Protein AF-A0A496Y3T3-F1 (afdb_monomer)

Structure (mmCIF, N/CA/C/O backbone):
data_AF-A0A496Y3T3-F1
#
_entry.id   AF-A0A496Y3T3-F1
#
loop_
_atom_site.group_PDB
_atom_site.id
_atom_site.type_symbol
_atom_site.label_atom_id
_atom_site.label_alt_id
_atom_site.label_comp_id
_atom_site.label_asym_id
_atom_site.label_entity_id
_atom_site.label_seq_id
_atom_site.pdbx_PDB_ins_code
_atom_site.Cartn_x
_atom_site.Cartn_y
_atom_site.Cartn_z
_atom_site.occupancy
_atom_site.B_iso_or_equiv
_atom_site.auth_seq_id
_atom_site.auth_comp_id
_atom_site.auth_asym_id
_atom_site.auth_atom_id
_atom_site.pdbx_PDB_model_num
ATOM 1 N N . MET A 1 1 ? 0.803 9.992 4.008 1.00 60.47 1 MET A N 1
ATOM 2 C CA . MET A 1 1 ? 1.360 11.033 3.113 1.00 60.47 1 MET A CA 1
ATOM 3 C C . MET A 1 1 ? 2.663 10.485 2.570 1.00 60.47 1 MET A C 1
ATOM 5 O O . MET A 1 1 ? 3.355 9.828 3.342 1.00 60.47 1 MET A O 1
ATOM 9 N N . ASN A 1 2 ? 2.956 10.681 1.286 1.00 79.62 2 ASN A N 1
ATOM 10 C CA . ASN A 1 2 ? 4.190 10.160 0.698 1.00 79.62 2 ASN A CA 1
ATOM 11 C C . ASN A 1 2 ? 5.400 10.912 1.253 1.00 79.62 2 ASN A C 1
ATOM 13 O O . ASN A 1 2 ? 5.321 12.099 1.582 1.00 79.62 2 ASN A O 1
ATOM 17 N N . ARG A 1 3 ? 6.517 10.202 1.393 1.00 81.75 3 ARG A N 1
ATOM 18 C CA . ARG A 1 3 ? 7.746 10.740 1.964 1.00 81.75 3 ARG A CA 1
ATOM 19 C C . ARG A 1 3 ? 8.204 11.961 1.174 1.00 81.75 3 ARG A C 1
ATOM 21 O O . ARG A 1 3 ? 8.304 11.926 -0.051 1.00 81.75 3 ARG A O 1
ATOM 28 N N . ASP A 1 4 ? 8.469 13.044 1.901 1.00 83.88 4 ASP A N 1
ATOM 29 C CA . ASP A 1 4 ? 8.984 14.322 1.396 1.00 83.88 4 ASP A CA 1
ATOM 30 C C . ASP A 1 4 ? 8.125 15.025 0.318 1.00 83.88 4 ASP A C 1
ATOM 32 O O . ASP A 1 4 ? 8.522 16.093 -0.150 1.00 83.88 4 ASP A O 1
ATOM 36 N N . ASN A 1 5 ? 6.974 14.454 -0.075 1.00 83.88 5 ASN A N 1
ATOM 37 C CA . ASN A 1 5 ? 6.099 14.918 -1.161 1.00 83.88 5 ASN A CA 1
ATOM 38 C C . ASN A 1 5 ? 6.863 15.315 -2.445 1.00 83.88 5 ASN A C 1
ATOM 40 O O . ASN A 1 5 ? 6.557 16.326 -3.073 1.00 83.88 5 ASN A O 1
ATOM 44 N N . ILE A 1 6 ? 7.897 14.546 -2.804 1.00 87.06 6 ILE A N 1
ATOM 45 C CA . ILE A 1 6 ? 8.760 14.832 -3.966 1.00 87.06 6 ILE A CA 1
ATOM 46 C C . ILE A 1 6 ? 8.085 14.417 -5.270 1.00 87.06 6 ILE A C 1
ATOM 48 O O . ILE A 1 6 ? 8.218 15.108 -6.278 1.00 87.06 6 ILE A O 1
ATOM 52 N N . LEU A 1 7 ? 7.421 13.261 -5.248 1.00 90.00 7 LEU A N 1
ATOM 53 C CA . LEU A 1 7 ? 6.847 12.647 -6.433 1.00 90.00 7 LEU A CA 1
ATOM 54 C C . LEU A 1 7 ? 5.376 13.024 -6.575 1.00 90.00 7 LEU A C 1
ATOM 56 O O . LEU A 1 7 ? 4.626 12.913 -5.597 1.00 90.00 7 LEU A O 1
ATOM 60 N N . PRO A 1 8 ? 4.954 13.433 -7.777 1.00 91.38 8 PRO A N 1
ATOM 61 C CA . PRO A 1 8 ? 3.548 13.628 -8.071 1.00 91.38 8 PRO A CA 1
ATOM 62 C C . PRO A 1 8 ? 2.847 12.261 -8.230 1.00 91.38 8 PRO A C 1
ATOM 64 O O . PRO A 1 8 ? 3.500 11.217 -8.320 1.00 91.38 8 PRO A O 1
ATOM 67 N N . ALA A 1 9 ? 1.514 12.248 -8.210 1.00 88.56 9 ALA A N 1
ATOM 68 C CA . ALA A 1 9 ? 0.739 11.002 -8.232 1.00 88.56 9 ALA A CA 1
ATOM 69 C C . ALA A 1 9 ? 0.882 10.247 -9.565 1.00 88.56 9 ALA A C 1
ATOM 71 O O . ALA A 1 9 ? 0.824 9.024 -9.590 1.00 88.56 9 ALA A O 1
ATOM 72 N N . GLU A 1 10 ? 1.139 10.984 -10.643 1.00 93.31 10 GLU A N 1
ATOM 73 C CA . GLU A 1 10 ? 1.305 10.529 -12.022 1.00 93.31 10 GLU A CA 1
ATOM 74 C C . GLU A 1 10 ? 2.512 9.600 -12.215 1.00 93.31 10 GLU A C 1
ATOM 76 O O . GLU A 1 10 ? 2.603 8.929 -13.237 1.00 93.31 10 GLU A O 1
ATOM 81 N N . ILE A 1 11 ? 3.424 9.523 -11.236 1.00 96.00 11 ILE A N 1
ATOM 82 C CA . ILE A 1 11 ? 4.498 8.521 -11.243 1.00 96.00 11 ILE A CA 1
ATOM 83 C C . ILE A 1 11 ? 3.934 7.101 -11.164 1.00 96.00 11 ILE A C 1
ATOM 85 O O . ILE A 1 11 ? 4.547 6.186 -11.703 1.00 96.00 11 ILE A O 1
ATOM 89 N N . LEU A 1 12 ? 2.783 6.905 -10.514 1.00 96.50 12 LEU A N 1
ATOM 90 C CA . LEU A 1 12 ? 2.050 5.645 -10.561 1.00 96.50 12 LEU A CA 1
ATOM 91 C C . LEU A 1 12 ? 1.203 5.621 -11.839 1.00 96.50 12 LEU A C 1
ATOM 93 O O . LEU A 1 12 ? 0.156 6.262 -11.910 1.00 96.50 12 LEU A O 1
ATOM 97 N N . VAL A 1 13 ? 1.669 4.879 -12.840 1.00 97.12 13 VAL A N 1
ATOM 98 C CA . VAL A 1 13 ? 1.053 4.812 -14.173 1.00 97.12 13 VAL A CA 1
ATOM 99 C C . VAL A 1 13 ? -0.190 3.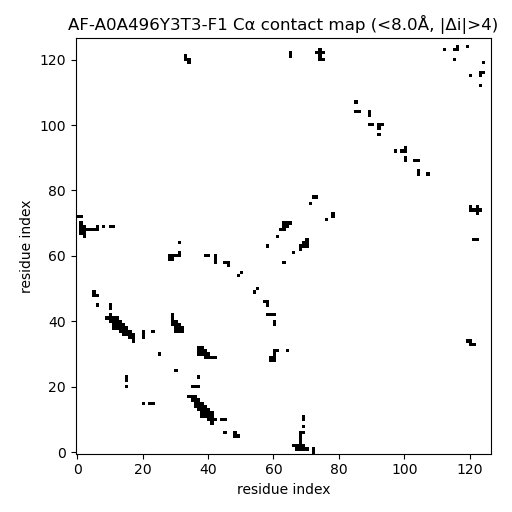939 -14.140 1.00 97.12 13 VAL A C 1
ATOM 101 O O . VAL A 1 13 ? -1.253 4.345 -14.602 1.00 97.12 13 VAL A O 1
ATOM 104 N N . ASN A 1 14 ? -0.060 2.742 -13.568 1.00 97.44 14 ASN A N 1
ATOM 105 C CA . ASN A 1 14 ? -1.153 1.792 -13.449 1.00 97.44 14 ASN A CA 1
ATOM 106 C C . ASN A 1 14 ? -1.202 1.196 -12.048 1.00 97.44 14 ASN A C 1
ATOM 108 O O . ASN A 1 14 ? -0.180 0.971 -11.394 1.00 97.44 14 ASN A O 1
ATOM 112 N N . LEU A 1 15 ? -2.428 0.906 -11.622 1.00 96.88 15 LEU A N 1
ATOM 113 C CA . LEU A 1 15 ? -2.709 0.200 -10.391 1.00 96.88 15 LEU A CA 1
ATOM 114 C C . LEU A 1 15 ? -3.681 -0.938 -10.656 1.00 96.88 15 LEU A C 1
ATOM 116 O O . LEU A 1 15 ? -4.816 -0.705 -11.075 1.00 96.88 15 LEU A O 1
ATOM 120 N N . TYR A 1 16 ? -3.248 -2.157 -10.356 1.00 97.69 16 TYR A N 1
ATOM 121 C CA . TYR A 1 16 ? -4.073 -3.344 -10.505 1.00 97.69 16 TYR A CA 1
ATOM 122 C C . TYR A 1 16 ? -4.389 -3.943 -9.142 1.00 97.69 16 TYR A C 1
ATOM 124 O O . TYR A 1 16 ? -3.492 -4.208 -8.344 1.00 97.69 16 TYR A O 1
ATOM 132 N N . CYS A 1 17 ? -5.673 -4.174 -8.889 1.00 96.50 17 CYS A N 1
ATOM 133 C CA . CYS A 1 17 ? -6.144 -4.900 -7.720 1.00 96.50 17 CYS A CA 1
ATOM 134 C C . CYS A 1 17 ? -6.101 -6.421 -7.954 1.00 96.50 17 CYS A C 1
ATOM 136 O O . CYS A 1 17 ? -6.027 -6.862 -9.106 1.00 96.50 17 CYS A O 1
ATOM 138 N N . PRO A 1 18 ? -6.247 -7.248 -6.903 1.00 96.31 18 PRO A N 1
ATOM 139 C CA . PRO A 1 18 ? -6.237 -8.706 -7.028 1.00 96.31 18 PRO A CA 1
ATOM 140 C C . PRO A 1 18 ? -7.232 -9.266 -8.050 1.00 96.31 18 PRO A C 1
ATOM 142 O O . PRO A 1 18 ? -7.001 -10.334 -8.617 1.00 96.31 18 PRO A O 1
ATOM 145 N N . GLN A 1 19 ? -8.332 -8.551 -8.304 1.00 97.12 19 GLN A N 1
ATOM 146 C CA . GLN A 1 19 ? -9.349 -8.933 -9.278 1.00 97.12 19 GLN A CA 1
ATOM 147 C C . GLN A 1 19 ? -8.944 -8.599 -10.720 1.00 97.12 19 GLN A C 1
ATOM 149 O O . GLN A 1 19 ? -9.316 -9.336 -11.631 1.00 97.12 19 GLN A O 1
ATOM 154 N N . CYS A 1 20 ? -8.186 -7.521 -10.950 1.00 96.44 20 CYS A N 1
ATOM 155 C CA . CYS A 1 20 ? -7.797 -7.068 -12.290 1.00 96.44 20 CYS A CA 1
ATOM 156 C C . CYS A 1 20 ? -6.305 -7.242 -12.611 1.00 96.44 20 CYS A C 1
ATOM 158 O O . CYS A 1 20 ? -5.899 -6.935 -13.726 1.00 96.44 20 CYS A O 1
ATOM 160 N N . GLN A 1 21 ? -5.499 -7.801 -11.701 1.00 96.00 21 GLN A N 1
ATOM 161 C CA . GLN A 1 21 ? -4.064 -8.063 -11.910 1.00 96.00 21 GLN A CA 1
ATOM 162 C C . GLN A 1 21 ? -3.758 -8.896 -13.163 1.00 96.00 21 GLN A C 1
ATOM 164 O O . GLN A 1 21 ? -2.702 -8.747 -13.762 1.00 96.00 21 GLN A O 1
ATOM 169 N N . HIS A 1 22 ? -4.703 -9.727 -13.611 1.00 95.31 22 HIS A N 1
ATOM 170 C CA . HIS A 1 22 ? -4.585 -10.510 -14.843 1.00 95.31 22 HIS A CA 1
ATOM 171 C C . HIS A 1 22 ? -4.538 -9.649 -16.120 1.00 95.31 22 HIS A C 1
ATOM 173 O O . HIS A 1 22 ? -4.190 -10.157 -17.182 1.00 95.31 22 HIS A O 1
ATOM 179 N N . LEU A 1 23 ? -4.907 -8.367 -16.031 1.00 96.88 23 LEU A N 1
ATOM 180 C CA . LEU A 1 23 ? -4.797 -7.397 -17.121 1.00 96.88 23 LEU A CA 1
ATOM 181 C C . LEU A 1 23 ? -3.388 -6.792 -17.224 1.00 96.88 23 LEU A C 1
ATOM 183 O O . LEU A 1 23 ? -3.084 -6.148 -18.227 1.00 96.88 23 LEU A O 1
ATOM 187 N N . ALA A 1 24 ? -2.540 -6.966 -16.206 1.00 96.38 24 ALA A N 1
ATOM 188 C CA . ALA A 1 24 ? -1.178 -6.454 -16.213 1.00 96.38 24 ALA A CA 1
ATOM 189 C C . ALA A 1 24 ? -0.271 -7.337 -17.081 1.00 96.38 24 ALA A C 1
ATOM 191 O O . ALA A 1 24 ? -0.195 -8.555 -16.905 1.00 96.38 24 ALA A O 1
ATOM 192 N N . VAL A 1 25 ? 0.480 -6.713 -17.988 1.00 96.88 25 VAL A N 1
ATOM 193 C CA . VAL A 1 25 ? 1.608 -7.366 -18.660 1.00 96.88 25 VAL A CA 1
ATOM 194 C C . VAL A 1 25 ? 2.832 -7.168 -17.774 1.00 96.88 25 VAL A C 1
ATOM 196 O O . VAL A 1 25 ? 3.457 -6.112 -17.807 1.00 96.88 25 VAL A O 1
ATOM 199 N N . TRP A 1 26 ? 3.132 -8.166 -16.939 1.00 97.31 26 TRP A N 1
ATOM 200 C CA . TRP A 1 26 ? 4.160 -8.047 -15.905 1.00 97.31 26 TRP A CA 1
ATOM 201 C C . TRP A 1 26 ? 5.529 -7.638 -16.466 1.00 97.31 26 TRP A C 1
ATOM 203 O O . TRP A 1 26 ? 6.108 -8.337 -17.302 1.00 97.31 26 TRP A O 1
ATOM 213 N N . ASN A 1 27 ? 6.067 -6.536 -15.939 1.00 97.75 27 ASN A N 1
ATOM 214 C CA . ASN A 1 27 ? 7.414 -6.058 -16.214 1.00 97.75 27 ASN A CA 1
ATOM 215 C C . ASN A 1 27 ? 8.137 -5.715 -14.898 1.00 97.75 27 ASN A C 1
ATOM 217 O O . ASN A 1 27 ? 7.913 -4.637 -14.349 1.00 97.75 27 ASN A O 1
ATOM 221 N N . PRO A 1 28 ? 9.057 -6.564 -14.404 1.00 96.38 28 PRO A N 1
ATOM 222 C CA . PRO A 1 28 ? 9.737 -6.324 -13.129 1.00 96.38 28 PRO A CA 1
ATOM 223 C C . PRO A 1 28 ? 10.670 -5.103 -13.159 1.00 96.38 28 PRO A C 1
ATOM 225 O O . PRO A 1 28 ? 11.139 -4.667 -12.116 1.00 96.38 28 PRO A O 1
ATOM 228 N N . ALA A 1 29 ? 10.966 -4.545 -14.340 1.00 97.00 29 ALA A N 1
ATOM 229 C CA . ALA A 1 29 ? 11.772 -3.335 -14.442 1.00 97.00 29 ALA A CA 1
ATOM 230 C C . ALA A 1 29 ? 11.004 -2.074 -14.024 1.00 97.00 29 ALA A C 1
ATOM 232 O O . ALA A 1 29 ? 11.640 -1.103 -13.639 1.00 97.00 29 ALA A O 1
ATOM 233 N N . THR A 1 30 ? 9.670 -2.070 -14.116 1.00 97.62 30 THR A N 1
ATOM 234 C CA . THR A 1 30 ? 8.818 -0.903 -13.816 1.00 97.62 30 THR A CA 1
ATOM 235 C C . THR A 1 30 ? 7.716 -1.209 -12.809 1.00 97.62 30 THR A C 1
ATOM 237 O O . THR A 1 30 ? 7.099 -0.280 -12.289 1.00 97.62 30 THR A O 1
ATOM 240 N N . MET A 1 31 ? 7.469 -2.487 -12.518 1.00 98.31 31 MET A N 1
ATOM 241 C CA . MET A 1 31 ? 6.372 -2.935 -11.670 1.00 98.31 31 MET A CA 1
ATOM 242 C C . MET A 1 31 ? 6.848 -3.572 -10.371 1.00 98.31 31 MET A C 1
ATOM 244 O O . MET A 1 31 ? 7.903 -4.200 -10.311 1.00 98.31 31 MET A O 1
ATOM 248 N N . ILE A 1 32 ? 6.004 -3.461 -9.351 1.00 97.94 32 ILE A N 1
ATOM 249 C CA . ILE A 1 32 ? 6.136 -4.171 -8.082 1.00 97.94 32 ILE A CA 1
ATOM 250 C C . ILE A 1 32 ? 4.800 -4.791 -7.682 1.00 97.94 32 ILE A C 1
ATOM 252 O O . ILE A 1 32 ? 3.740 -4.262 -8.016 1.00 97.94 32 ILE A O 1
ATOM 256 N N . GLU A 1 33 ? 4.862 -5.912 -6.966 1.00 96.94 33 GLU A N 1
ATOM 257 C CA . GLU A 1 33 ? 3.698 -6.609 -6.428 1.00 96.94 33 GLU A CA 1
ATOM 258 C C . GLU A 1 33 ? 3.739 -6.627 -4.894 1.00 96.94 33 GLU A C 1
ATOM 260 O O . GLU A 1 33 ? 4.797 -6.817 -4.286 1.00 96.94 33 GLU A O 1
ATOM 265 N N . ASP A 1 34 ? 2.581 -6.393 -4.279 1.00 96.88 34 ASP A N 1
ATOM 266 C CA . ASP A 1 34 ? 2.367 -6.495 -2.836 1.00 96.88 34 ASP A CA 1
ATOM 267 C C . ASP A 1 34 ? 0.963 -7.058 -2.569 1.00 96.88 34 ASP A C 1
ATOM 269 O O . ASP A 1 34 ? -0.051 -6.369 -2.706 1.00 96.88 34 ASP A O 1
ATOM 273 N N . LYS A 1 35 ? 0.894 -8.341 -2.204 1.00 95.31 35 LYS A N 1
ATOM 274 C CA . LYS A 1 35 ? -0.333 -9.043 -1.783 1.00 95.31 35 LYS A CA 1
ATOM 275 C C . LYS A 1 35 ? -1.469 -9.028 -2.820 1.00 95.31 35 LYS A C 1
ATOM 277 O O . LYS A 1 35 ? -2.637 -8.819 -2.493 1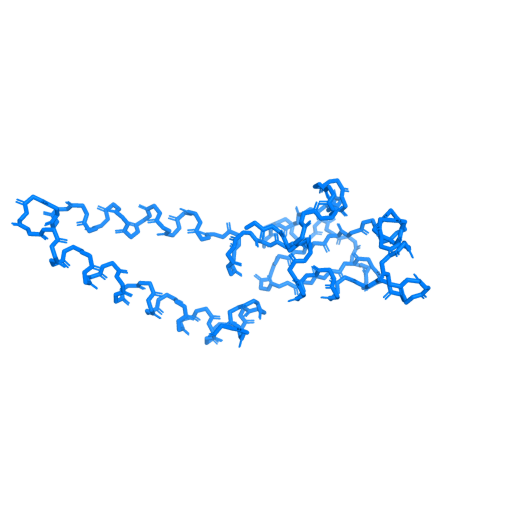.00 95.31 35 LYS A O 1
ATOM 282 N N . GLY A 1 36 ? -1.135 -9.322 -4.070 1.00 95.50 36 GLY A N 1
ATOM 283 C CA . GLY A 1 36 ? -2.029 -9.376 -5.224 1.00 95.50 36 GLY A CA 1
ATOM 284 C C . GLY A 1 36 ? -2.297 -8.013 -5.859 1.00 95.50 36 GLY A C 1
ATOM 285 O O . GLY A 1 36 ? -3.073 -7.936 -6.811 1.00 95.50 36 GLY A O 1
ATOM 286 N N . TRP A 1 37 ? -1.683 -6.947 -5.344 1.00 97.44 37 TRP A N 1
ATOM 287 C CA . TRP A 1 37 ? -1.724 -5.625 -5.954 1.00 97.44 37 TRP A CA 1
ATOM 288 C C . TRP A 1 37 ? -0.469 -5.383 -6.768 1.00 97.44 37 TRP A C 1
ATOM 290 O O . TRP A 1 37 ? 0.628 -5.618 -6.273 1.00 97.44 37 TRP A O 1
ATOM 300 N N . ILE A 1 38 ? -0.628 -4.866 -7.983 1.00 98.12 38 ILE A N 1
ATOM 301 C CA . ILE A 1 38 ? 0.490 -4.503 -8.856 1.00 98.12 38 ILE A CA 1
ATOM 302 C C . ILE A 1 38 ? 0.496 -2.990 -9.043 1.00 98.12 38 ILE A C 1
ATOM 304 O O . ILE A 1 38 ? -0.524 -2.402 -9.410 1.00 98.12 38 ILE A O 1
ATOM 308 N N . LEU A 1 39 ? 1.653 -2.377 -8.808 1.00 98.00 39 LEU A N 1
ATOM 309 C CA . LEU A 1 39 ? 1.915 -0.965 -9.061 1.00 98.00 39 LEU A CA 1
ATOM 310 C C . LEU A 1 39 ? 2.919 -0.863 -10.205 1.00 98.00 39 LEU A C 1
ATOM 312 O O . LEU A 1 39 ? 3.968 -1.499 -10.147 1.00 98.00 39 LEU A O 1
ATOM 316 N N . GLU A 1 40 ? 2.606 -0.068 -11.223 1.00 98.19 40 GLU A N 1
ATOM 317 C CA . GLU A 1 40 ? 3.515 0.246 -12.326 1.00 98.19 40 GLU A CA 1
ATOM 318 C C . GLU A 1 40 ? 3.962 1.701 -12.248 1.00 98.19 40 GLU A C 1
ATOM 320 O O . GLU A 1 40 ? 3.127 2.599 -12.124 1.00 98.19 40 GLU A O 1
ATOM 325 N N . TYR A 1 41 ? 5.266 1.937 -12.369 1.00 98.25 41 TYR A N 1
ATOM 326 C CA . TYR A 1 41 ? 5.849 3.263 -12.233 1.00 98.25 41 TYR A CA 1
ATOM 327 C C . TYR A 1 41 ? 6.480 3.795 -13.517 1.00 98.25 41 TYR A C 1
ATOM 329 O O . TYR A 1 41 ? 7.155 3.069 -14.250 1.00 98.25 41 TYR A O 1
ATOM 337 N N . ASP A 1 42 ? 6.375 5.110 -13.703 1.00 97.06 42 ASP A N 1
ATOM 338 C CA . ASP A 1 42 ? 7.227 5.869 -14.615 1.00 97.06 42 ASP A CA 1
ATOM 339 C C . ASP A 1 42 ? 8.558 6.186 -13.912 1.00 97.06 42 ASP A C 1
ATOM 341 O O . ASP A 1 42 ? 8.721 7.200 -13.222 1.00 97.06 42 ASP A O 1
ATOM 345 N N . LEU A 1 43 ? 9.518 5.267 -14.044 1.00 95.31 43 LEU A N 1
ATOM 346 C CA . LEU A 1 43 ? 10.829 5.405 -13.408 1.00 95.31 43 LEU A CA 1
ATOM 347 C C . LEU A 1 43 ? 11.698 6.487 -14.053 1.00 95.31 43 LEU A C 1
ATOM 349 O O . LEU A 1 43 ? 12.563 7.043 -13.375 1.00 95.31 43 LEU A O 1
ATOM 353 N N . GLU A 1 44 ? 11.472 6.816 -15.326 1.00 93.75 44 GLU A N 1
ATOM 354 C CA . GLU A 1 44 ? 12.200 7.888 -16.007 1.00 93.75 44 GLU A CA 1
ATOM 355 C C . GLU A 1 44 ? 11.795 9.248 -15.428 1.00 93.75 44 GLU A C 1
ATOM 357 O O . GLU A 1 44 ? 12.652 10.027 -14.989 1.00 93.75 44 GLU A O 1
ATOM 362 N N . ALA A 1 45 ? 10.488 9.501 -15.321 1.00 93.94 45 ALA A N 1
ATOM 363 C CA . ALA A 1 45 ? 9.974 10.693 -14.661 1.00 93.94 45 ALA A CA 1
ATOM 364 C C . ALA A 1 45 ? 10.400 10.734 -13.186 1.00 93.94 45 ALA A C 1
ATOM 366 O O . ALA A 1 45 ? 10.880 11.767 -12.709 1.00 93.94 45 ALA A O 1
ATOM 367 N N . ALA A 1 46 ? 10.309 9.612 -12.462 1.00 93.75 46 ALA A N 1
ATOM 368 C CA . ALA A 1 46 ? 10.738 9.547 -11.066 1.00 93.75 46 ALA A CA 1
ATOM 369 C C . ALA A 1 46 ? 12.230 9.899 -10.906 1.00 93.75 46 ALA A C 1
ATOM 371 O O . ALA A 1 46 ? 12.591 10.684 -10.022 1.00 93.75 46 ALA A O 1
ATOM 372 N N . GLN A 1 47 ? 13.097 9.387 -11.787 1.00 92.50 47 GLN A N 1
ATOM 373 C CA . GLN A 1 47 ? 14.526 9.711 -11.806 1.00 92.50 47 GLN A CA 1
ATOM 374 C C . GLN A 1 47 ? 14.762 11.217 -11.971 1.00 92.50 47 GLN A C 1
ATOM 376 O O . GLN A 1 47 ? 15.614 11.786 -11.280 1.00 92.50 47 GLN A O 1
ATOM 381 N N . PHE A 1 48 ? 13.988 11.882 -12.833 1.00 90.62 48 PHE A N 1
ATOM 382 C CA . PHE A 1 48 ? 14.082 13.326 -13.037 1.00 90.62 48 PHE A CA 1
ATOM 383 C C . PHE A 1 48 ? 13.788 14.116 -11.750 1.00 90.62 48 PHE A C 1
ATOM 385 O O . PHE A 1 48 ? 14.545 15.027 -11.397 1.00 90.62 48 PHE A O 1
ATOM 392 N N . PHE A 1 49 ? 12.757 13.732 -10.988 1.00 89.81 49 PHE A N 1
ATOM 393 C CA . PHE A 1 49 ? 12.431 14.375 -9.706 1.00 89.81 49 PHE A CA 1
ATOM 394 C C . PHE A 1 49 ? 13.524 14.182 -8.641 1.00 89.81 49 PHE A C 1
ATOM 396 O O . PHE A 1 49 ? 13.772 15.084 -7.832 1.00 89.81 49 PHE A O 1
ATOM 403 N N . PHE A 1 50 ? 14.224 13.044 -8.649 1.00 88.00 50 PHE A N 1
ATOM 404 C CA . PHE A 1 50 ? 15.303 12.762 -7.695 1.00 88.00 50 PHE A CA 1
ATOM 405 C C . PHE A 1 50 ? 16.678 13.291 -8.097 1.00 88.00 50 PHE A C 1
ATOM 407 O O . PHE A 1 50 ? 17.553 13.365 -7.229 1.00 88.00 50 PHE A O 1
ATOM 414 N N . TRP A 1 51 ? 16.879 13.701 -9.352 1.00 81.56 51 TRP A N 1
ATOM 415 C CA . TRP A 1 51 ? 18.193 14.070 -9.890 1.00 81.56 51 TRP A CA 1
ATOM 416 C C . TRP A 1 51 ? 18.974 15.036 -8.987 1.00 81.56 51 TRP A C 1
ATOM 418 O O . TRP A 1 51 ? 20.141 14.807 -8.668 1.00 81.56 51 TRP A O 1
ATOM 428 N N . LYS A 1 52 ? 18.317 16.093 -8.491 1.00 73.25 52 LYS A N 1
ATOM 429 C CA . LYS A 1 52 ? 18.958 17.103 -7.628 1.00 73.25 52 LYS A CA 1
ATOM 430 C C . LYS A 1 52 ? 19.249 16.622 -6.200 1.00 73.25 52 LYS A C 1
ATOM 432 O O . LYS A 1 52 ? 20.044 17.258 -5.517 1.00 73.25 52 LYS A O 1
ATOM 437 N N . ARG A 1 53 ? 18.598 15.551 -5.728 1.00 75.44 53 ARG A N 1
ATOM 438 C CA . ARG A 1 53 ? 18.697 15.061 -4.338 1.00 75.44 53 ARG A CA 1
ATOM 439 C C . ARG A 1 53 ? 19.548 13.801 -4.189 1.00 75.44 53 ARG A C 1
ATOM 441 O O . ARG A 1 53 ? 20.186 13.646 -3.154 1.00 75.44 53 ARG A O 1
ATOM 448 N N . ARG A 1 54 ? 19.551 12.904 -5.180 1.00 73.69 54 ARG A N 1
ATOM 449 C CA . ARG A 1 54 ? 20.268 11.612 -5.114 1.00 73.69 54 ARG A CA 1
ATOM 450 C C . ARG A 1 54 ? 21.302 11.409 -6.224 1.00 73.69 54 ARG A C 1
ATOM 452 O O . ARG A 1 54 ? 21.962 10.374 -6.256 1.00 73.69 54 ARG A O 1
ATOM 459 N N . GLY A 1 55 ? 21.476 12.385 -7.116 1.00 71.56 55 GLY A N 1
ATOM 460 C CA . GLY A 1 55 ? 22.377 12.251 -8.257 1.00 71.56 55 GLY A CA 1
ATOM 461 C C . GLY A 1 55 ? 21.916 11.140 -9.206 1.00 71.56 55 GLY A C 1
ATOM 462 O O . GLY A 1 55 ? 20.727 11.015 -9.484 1.00 71.56 55 GLY A O 1
ATOM 463 N N . GLN A 1 56 ? 22.859 10.331 -9.694 1.00 70.50 56 GLN A N 1
ATOM 464 C CA . GLN A 1 56 ? 22.625 9.286 -10.703 1.00 70.50 56 GLN A CA 1
ATOM 465 C C . GLN A 1 56 ? 22.308 7.900 -10.116 1.00 70.50 56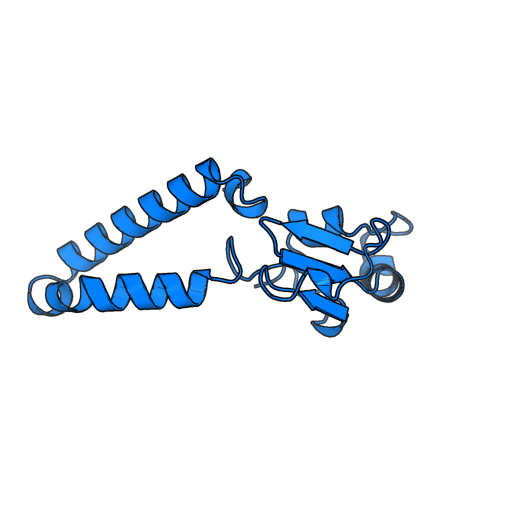 GLN A C 1
ATOM 467 O O . GLN A 1 56 ? 22.460 6.894 -10.805 1.00 70.50 56 GLN A O 1
ATOM 472 N N . GLN A 1 57 ? 21.911 7.808 -8.842 1.00 82.25 57 GLN A N 1
ATOM 473 C CA . GLN A 1 57 ? 21.483 6.516 -8.303 1.00 82.25 57 GLN A CA 1
ATOM 474 C C . GLN A 1 57 ? 20.210 6.047 -9.024 1.00 82.25 57 GLN A C 1
ATOM 476 O O . GLN A 1 57 ? 19.288 6.859 -9.164 1.00 82.25 57 GLN A O 1
ATOM 481 N N . PRO A 1 58 ? 20.153 4.777 -9.466 1.00 85.94 58 PRO A N 1
ATOM 482 C CA . PRO A 1 58 ? 18.995 4.252 -10.168 1.00 85.94 58 PRO A CA 1
ATOM 483 C C . PRO A 1 58 ? 17.787 4.205 -9.233 1.00 85.94 58 PRO A C 1
ATOM 485 O O . PRO A 1 58 ? 17.871 3.714 -8.105 1.00 85.94 58 PRO A O 1
ATOM 488 N N . ILE A 1 59 ? 16.664 4.726 -9.715 1.00 9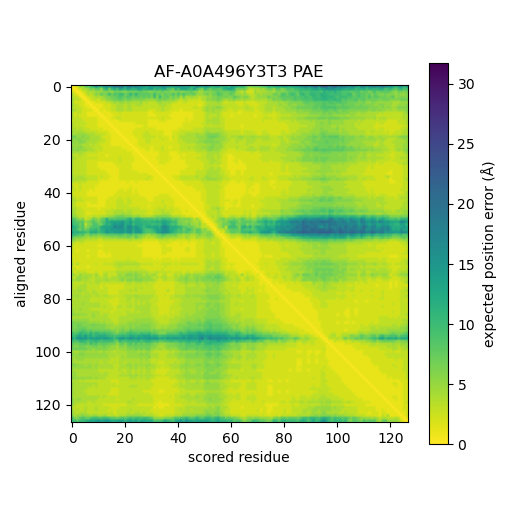3.06 59 ILE A N 1
ATOM 489 C CA . ILE A 1 59 ? 15.361 4.602 -9.067 1.00 93.06 59 ILE A CA 1
ATOM 490 C C . ILE A 1 59 ? 14.720 3.288 -9.522 1.00 93.06 59 ILE A C 1
ATOM 492 O O . ILE A 1 59 ? 14.592 3.049 -10.719 1.00 93.06 59 ILE A O 1
ATOM 496 N N . THR A 1 60 ? 14.326 2.440 -8.570 1.00 95.94 60 THR A N 1
ATOM 497 C CA . THR A 1 60 ? 13.644 1.161 -8.833 1.00 95.94 60 THR A CA 1
ATOM 498 C C . THR A 1 60 ? 12.232 1.162 -8.240 1.00 95.94 60 THR A C 1
ATOM 500 O O . THR A 1 60 ? 11.953 1.978 -7.350 1.00 95.94 60 THR A O 1
ATOM 503 N N . PRO A 1 61 ? 11.340 0.253 -8.677 1.00 97.50 61 PRO A N 1
ATOM 504 C CA . PRO A 1 61 ? 10.009 0.103 -8.090 1.00 97.50 61 PRO A CA 1
ATOM 505 C C . PRO A 1 61 ? 10.054 -0.158 -6.577 1.00 97.50 61 PRO A C 1
ATOM 507 O O . PRO A 1 61 ? 9.313 0.468 -5.822 1.00 97.50 61 PRO A O 1
ATOM 510 N N . GLU A 1 62 ? 10.972 -1.014 -6.115 1.00 96.44 62 GLU A N 1
ATOM 511 C CA . GLU A 1 62 ? 11.174 -1.321 -4.691 1.00 96.44 62 GLU A CA 1
ATOM 512 C C . GLU A 1 62 ? 11.570 -0.074 -3.916 1.00 96.44 62 GLU A C 1
ATOM 514 O O . GLU A 1 62 ? 10.994 0.212 -2.871 1.00 96.44 62 GLU A O 1
ATOM 519 N N . PHE A 1 63 ? 12.505 0.714 -4.452 1.00 94.19 63 PHE A N 1
ATOM 520 C CA . PHE A 1 63 ? 12.907 1.957 -3.810 1.00 94.19 63 PHE A CA 1
ATOM 521 C C . PHE A 1 63 ? 11.726 2.926 -3.667 1.00 94.19 63 PHE A C 1
ATOM 523 O O . PHE A 1 63 ? 11.541 3.509 -2.601 1.00 94.19 63 PHE A O 1
ATOM 530 N N . LEU A 1 64 ? 10.915 3.104 -4.714 1.00 95.00 64 LEU A N 1
ATOM 531 C CA . LEU A 1 64 ? 9.752 3.992 -4.645 1.00 95.00 64 LEU A CA 1
ATOM 532 C C . LEU A 1 64 ? 8.720 3.516 -3.620 1.00 95.00 64 LEU A C 1
ATOM 534 O O . LEU A 1 64 ? 8.172 4.335 -2.872 1.00 95.00 64 LEU A O 1
ATOM 538 N N . PHE A 1 65 ? 8.475 2.208 -3.583 1.00 95.69 65 PHE A N 1
ATOM 539 C CA . PHE A 1 65 ? 7.456 1.611 -2.739 1.00 95.69 65 PHE A CA 1
ATOM 540 C C . PHE A 1 65 ? 7.882 1.538 -1.265 1.00 95.69 65 PHE A C 1
ATOM 542 O O . PHE A 1 65 ? 7.198 2.094 -0.395 1.00 95.69 65 PHE A O 1
ATOM 549 N N . ASP A 1 66 ? 9.015 0.882 -0.992 1.00 93.62 66 ASP A N 1
ATOM 550 C CA . ASP A 1 66 ? 9.467 0.499 0.352 1.00 93.62 66 ASP A CA 1
ATOM 551 C C . ASP A 1 66 ? 9.951 1.703 1.167 1.00 93.62 66 ASP A C 1
ATOM 553 O O . ASP A 1 66 ? 9.702 1.779 2.370 1.00 93.62 66 ASP A O 1
ATOM 557 N N . GLU A 1 67 ? 10.554 2.701 0.514 1.00 91.44 67 GLU A N 1
ATOM 558 C CA . GLU A 1 67 ? 10.965 3.954 1.166 1.00 91.44 67 GLU A CA 1
ATOM 559 C C . GLU A 1 67 ? 9.818 4.972 1.282 1.00 91.44 67 GLU A C 1
ATOM 561 O O . GLU A 1 67 ? 10.007 6.074 1.810 1.00 91.44 67 GLU A O 1
ATOM 566 N N . GLY A 1 68 ? 8.621 4.618 0.798 1.00 91.25 68 GLY A N 1
ATOM 567 C CA . GLY A 1 68 ? 7.399 5.403 0.956 1.00 91.25 68 GLY A CA 1
ATOM 568 C C . GLY A 1 68 ? 7.305 6.643 0.066 1.00 91.25 68 GLY A C 1
ATOM 569 O O . GLY A 1 68 ? 6.564 7.567 0.404 1.00 91.25 68 GLY A O 1
ATOM 570 N N . TYR A 1 69 ? 8.040 6.697 -1.047 1.00 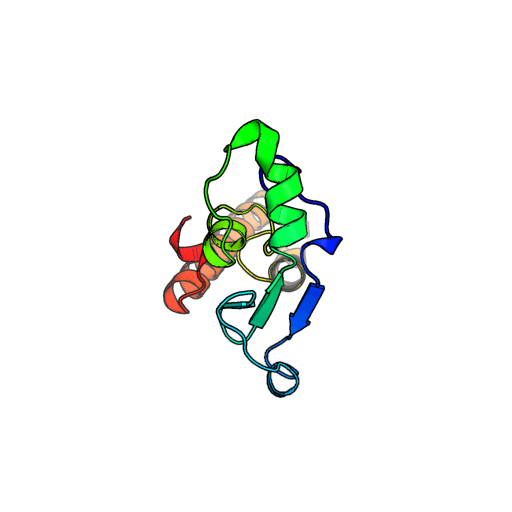92.31 69 TYR A N 1
ATOM 571 C CA . TYR A 1 69 ? 7.994 7.826 -1.981 1.00 92.31 69 TYR A CA 1
ATOM 572 C C . TYR A 1 69 ? 6.765 7.797 -2.893 1.00 92.31 69 TYR A C 1
ATOM 574 O O . TYR A 1 69 ? 6.211 8.853 -3.196 1.00 92.31 69 TYR A O 1
ATOM 582 N N . CYS A 1 70 ? 6.319 6.611 -3.306 1.00 93.31 70 CYS A N 1
ATOM 583 C CA . CYS A 1 70 ? 5.079 6.424 -4.054 1.00 93.31 70 CYS A CA 1
ATOM 584 C C . CYS A 1 70 ? 4.488 5.044 -3.733 1.00 93.31 70 CYS A C 1
ATOM 586 O O . CYS A 1 70 ? 4.800 4.047 -4.380 1.00 93.31 70 CYS A O 1
ATOM 588 N N . SER A 1 71 ? 3.666 4.972 -2.686 1.00 92.38 71 SER A N 1
ATOM 589 C CA . SER A 1 71 ? 2.978 3.744 -2.270 1.00 92.38 71 SER A CA 1
ATOM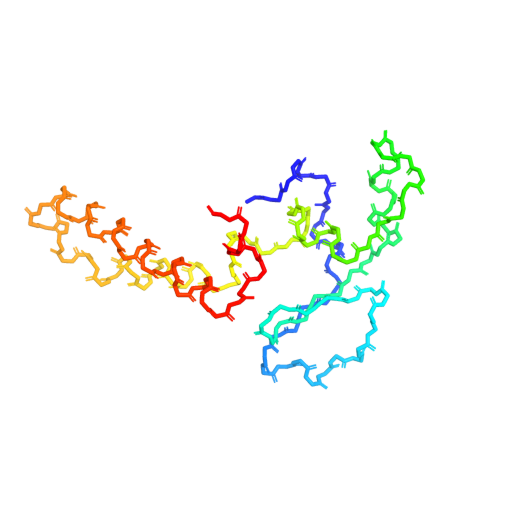 590 C C . SER A 1 71 ? 1.650 4.064 -1.584 1.00 92.38 71 SER A C 1
ATOM 592 O O . SER A 1 71 ? 1.177 5.202 -1.613 1.00 92.38 71 SER A O 1
ATOM 594 N N . TRP A 1 72 ? 1.037 3.056 -0.963 1.00 90.81 72 TRP A N 1
ATOM 595 C CA . TRP A 1 72 ? -0.207 3.199 -0.212 1.00 90.81 72 TRP A CA 1
ATOM 596 C C . TRP A 1 72 ? -0.126 4.272 0.869 1.00 90.81 72 TRP A C 1
ATOM 598 O O . TRP A 1 72 ? 0.900 4.451 1.535 1.00 90.81 72 TRP A O 1
ATOM 608 N N . HIS A 1 73 ? -1.255 4.924 1.129 1.00 86.25 73 HIS A N 1
ATOM 609 C CA . HIS A 1 73 ? -1.407 5.678 2.361 1.00 86.25 73 HIS A CA 1
ATOM 610 C C . HIS A 1 73 ? -1.624 4.700 3.521 1.00 86.25 73 HIS A C 1
ATOM 612 O O . HIS A 1 73 ? -2.641 4.023 3.555 1.00 86.25 73 HIS A O 1
ATOM 618 N N . GLY A 1 74 ? -0.684 4.651 4.467 1.00 89.69 74 GLY A N 1
ATOM 619 C CA . GLY A 1 74 ? -0.677 3.627 5.514 1.00 89.69 74 GLY A CA 1
ATOM 620 C C . GLY A 1 74 ? 0.130 2.399 5.091 1.00 89.69 74 GLY A C 1
ATOM 621 O O . GLY A 1 74 ? 1.188 2.536 4.467 1.00 89.69 74 GLY A O 1
ATOM 622 N N . MET A 1 75 ? -0.352 1.223 5.466 1.00 93.25 75 MET A N 1
ATOM 623 C CA . MET A 1 75 ? 0.251 -0.088 5.247 1.00 93.25 75 MET A CA 1
ATOM 624 C C . MET A 1 75 ? -0.348 -0.805 4.035 1.00 93.25 75 MET A C 1
ATOM 626 O O . MET A 1 75 ? 0.388 -1.497 3.339 1.00 93.25 75 MET A O 1
ATOM 630 N N . THR A 1 76 ? -1.641 -0.612 3.757 1.00 94.69 76 THR A N 1
ATOM 631 C CA . THR A 1 76 ? -2.362 -1.288 2.662 1.00 94.69 76 THR A CA 1
ATOM 632 C C . THR A 1 76 ? -3.273 -0.312 1.907 1.00 94.69 76 THR A C 1
ATOM 634 O O . THR A 1 76 ? -3.609 0.750 2.439 1.00 94.69 76 THR A O 1
ATOM 637 N N . PRO A 1 77 ? -3.743 -0.650 0.691 1.00 93.75 77 PRO A N 1
ATOM 638 C CA . PRO A 1 77 ? -4.751 0.157 0.003 1.00 93.75 77 PRO A CA 1
ATOM 639 C C . PRO A 1 77 ? -6.130 0.129 0.687 1.00 93.75 77 PRO A C 1
ATOM 641 O O . PRO A 1 77 ? -6.977 0.958 0.365 1.00 93.75 77 PRO A O 1
ATOM 644 N N . LEU A 1 78 ? -6.360 -0.795 1.628 1.00 94.12 78 LEU A N 1
ATOM 645 C CA . LEU A 1 78 ? -7.648 -1.003 2.297 1.00 94.12 78 LEU A CA 1
ATOM 646 C C . LEU A 1 78 ? -7.749 -0.285 3.650 1.00 94.12 78 LEU A C 1
ATOM 648 O O . LEU A 1 78 ? -8.811 -0.287 4.268 1.00 94.12 78 LEU A O 1
ATOM 652 N N . ASP A 1 79 ? -6.682 0.371 4.111 1.00 94.50 79 ASP A N 1
ATOM 653 C CA . ASP A 1 79 ? -6.623 0.951 5.459 1.00 94.50 79 ASP A CA 1
ATOM 654 C C . ASP A 1 79 ? -7.730 1.982 5.732 1.00 94.50 79 ASP A C 1
ATOM 656 O O . ASP A 1 79 ? -8.188 2.113 6.867 1.00 94.50 79 ASP A O 1
ATOM 660 N N . LEU A 1 80 ? -8.189 2.714 4.710 1.00 92.94 80 LEU A N 1
ATOM 661 C CA . LEU A 1 80 ? -9.308 3.652 4.857 1.00 92.94 80 LEU A CA 1
ATOM 662 C C . LEU A 1 80 ? -10.640 2.930 5.094 1.00 92.94 80 LEU A C 1
ATOM 664 O O . LEU A 1 80 ? -11.433 3.363 5.933 1.00 92.94 80 LEU A O 1
ATOM 668 N N . GLU A 1 81 ? -10.881 1.837 4.371 1.00 94.31 81 GLU A N 1
ATOM 669 C CA . GLU A 1 81 ? -12.082 1.013 4.524 1.00 94.31 81 GLU A CA 1
ATOM 670 C C . GLU A 1 81 ? -12.080 0.316 5.884 1.00 94.31 81 GLU A C 1
ATOM 672 O O . GLU A 1 81 ? -13.091 0.329 6.591 1.00 94.31 81 GLU A O 1
ATOM 677 N N . GLU A 1 82 ? -10.923 -0.205 6.287 1.00 95.62 82 GLU A N 1
ATOM 678 C CA . GLU A 1 82 ? -10.745 -0.873 7.569 1.00 95.62 82 GLU A CA 1
ATOM 679 C C . GLU A 1 82 ? -10.900 0.095 8.745 1.00 95.62 82 GLU A C 1
ATOM 681 O O . GLU A 1 82 ? -11.632 -0.184 9.696 1.00 95.62 82 GLU A O 1
ATOM 686 N N . SER A 1 83 ? -10.310 1.289 8.646 1.00 94.88 83 SER A N 1
ATOM 687 C CA . SER A 1 83 ? -10.525 2.367 9.611 1.00 94.88 83 SER A CA 1
ATOM 688 C C . SER A 1 83 ? -12.017 2.666 9.771 1.00 94.88 83 SER A C 1
ATOM 690 O O . SER A 1 83 ? -12.553 2.643 10.883 1.00 94.88 83 SER A O 1
ATOM 692 N N . ALA A 1 84 ? -12.728 2.872 8.659 1.00 96.19 84 ALA A N 1
ATOM 693 C CA . ALA A 1 84 ? -14.160 3.144 8.683 1.00 96.19 84 ALA A CA 1
ATOM 694 C C . ALA A 1 84 ? -14.972 1.987 9.293 1.00 96.19 84 ALA A C 1
ATOM 696 O O . ALA A 1 84 ? -15.955 2.240 9.997 1.00 96.19 84 ALA A O 1
ATOM 697 N N . ARG A 1 85 ? -14.567 0.733 9.052 1.00 97.44 85 ARG A N 1
ATOM 698 C CA . ARG A 1 85 ? -15.177 -0.463 9.647 1.00 97.44 85 ARG A CA 1
ATOM 699 C C . ARG A 1 85 ? -15.013 -0.472 11.168 1.00 97.44 85 ARG A C 1
ATOM 701 O O . ARG A 1 85 ? -16.025 -0.504 11.868 1.00 97.44 85 ARG A O 1
ATOM 708 N N . ILE A 1 86 ? -13.783 -0.354 11.673 1.00 96.31 86 ILE A N 1
ATOM 709 C CA . ILE A 1 86 ? -13.487 -0.357 13.117 1.00 96.31 86 ILE A CA 1
ATOM 710 C C . ILE A 1 86 ? -14.231 0.789 13.814 1.00 96.31 86 ILE A C 1
ATOM 712 O O . ILE A 1 86 ? -14.894 0.593 14.833 1.00 96.31 86 ILE A O 1
ATOM 716 N N . HIS A 1 87 ? -14.194 1.993 13.238 1.00 96.31 87 HIS A N 1
ATOM 717 C CA . HIS A 1 87 ? -14.910 3.148 13.779 1.00 96.31 87 HIS A CA 1
ATOM 718 C C . HIS A 1 87 ? -16.425 2.916 13.874 1.00 96.31 87 HIS A C 1
ATOM 720 O O . HIS A 1 87 ? -17.042 3.300 14.869 1.00 96.31 87 HIS A O 1
ATOM 726 N N . ARG A 1 88 ? -17.029 2.278 12.865 1.00 96.75 88 ARG A N 1
ATOM 727 C CA . ARG A 1 88 ? -18.461 1.948 12.857 1.00 96.75 88 ARG A CA 1
ATOM 728 C C . ARG A 1 88 ? -18.814 0.927 13.936 1.00 96.75 88 ARG A C 1
ATOM 730 O O . ARG A 1 88 ? -19.827 1.092 14.60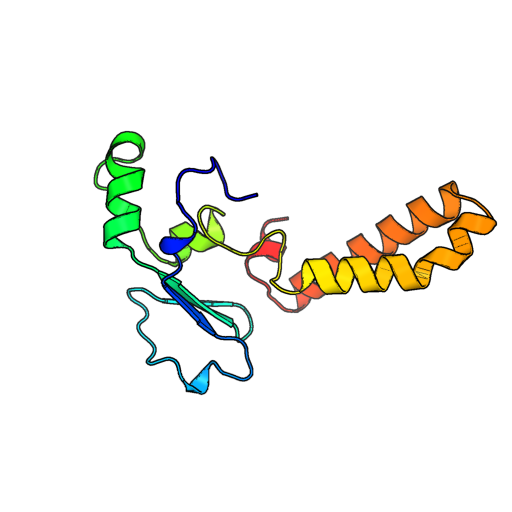8 1.00 96.75 88 ARG A O 1
ATOM 737 N N . GLU A 1 89 ? -17.984 -0.095 14.114 1.00 96.38 89 GLU A N 1
ATOM 738 C CA . GLU A 1 89 ? -18.190 -1.149 15.115 1.00 96.38 89 GLU A CA 1
ATOM 739 C C . GLU A 1 89 ? -18.056 -0.628 16.547 1.00 96.38 89 GLU A C 1
ATOM 741 O O . GLU A 1 89 ? -18.823 -1.021 17.425 1.00 96.38 89 GLU A O 1
ATOM 746 N N . LEU A 1 90 ? -17.129 0.304 16.779 1.00 96.19 90 LEU A N 1
ATOM 747 C CA . LEU A 1 90 ? -16.888 0.880 18.102 1.00 96.19 90 LEU A CA 1
ATOM 748 C C . LEU A 1 90 ? -17.767 2.097 18.417 1.00 96.19 90 LEU A C 1
ATOM 750 O O . LEU A 1 90 ? -17.800 2.536 19.567 1.00 96.19 90 LEU A O 1
ATOM 754 N N . ALA A 1 91 ? -18.514 2.633 17.446 1.00 95.00 91 ALA A N 1
ATOM 755 C CA . ALA A 1 91 ? -19.379 3.800 17.632 1.00 95.00 91 ALA A CA 1
ATOM 756 C C . ALA A 1 91 ? -20.322 3.717 18.857 1.00 95.00 91 ALA A C 1
ATOM 758 O O . ALA A 1 91 ? -20.459 4.731 19.546 1.00 95.00 91 ALA A O 1
ATOM 759 N N . PRO A 1 92 ? -20.919 2.557 19.218 1.00 95.50 92 PRO A N 1
ATOM 760 C CA . PRO A 1 92 ? -21.751 2.445 20.420 1.00 95.50 92 PRO A CA 1
ATOM 761 C C . PRO A 1 92 ? -21.020 2.762 21.736 1.00 95.50 92 PRO A C 1
ATOM 763 O O . PRO A 1 92 ? -21.657 3.188 22.699 1.00 95.50 92 PRO A O 1
ATOM 766 N N . LEU A 1 93 ? -19.692 2.590 21.790 1.00 93.94 93 LEU A N 1
ATOM 767 C CA . LEU A 1 93 ? -18.887 2.877 22.983 1.00 93.94 93 LEU A CA 1
ATOM 768 C C . LEU A 1 93 ? -18.757 4.382 23.247 1.00 93.94 93 LEU A C 1
ATOM 770 O O . LEU A 1 93 ? -18.598 4.784 24.397 1.00 93.94 93 LEU A O 1
ATOM 774 N N . LEU A 1 94 ? -18.882 5.225 22.213 1.00 91.25 94 LEU A N 1
ATOM 775 C CA . LEU A 1 94 ? -18.807 6.685 22.353 1.00 91.25 94 LEU A CA 1
ATOM 776 C C . LEU A 1 94 ? -19.916 7.250 23.243 1.00 91.25 94 LEU A C 1
ATOM 778 O O . LEU A 1 94 ? -19.696 8.251 23.920 1.00 91.25 94 LEU A O 1
ATOM 782 N N . ALA A 1 95 ? -21.092 6.617 23.240 1.00 88.94 95 ALA A N 1
ATOM 783 C CA . ALA A 1 95 ? -22.221 7.019 24.074 1.00 88.94 95 ALA A CA 1
ATOM 784 C C . ALA A 1 95 ? -22.065 6.592 25.546 1.00 88.94 95 ALA A C 1
ATOM 786 O O . ALA A 1 95 ? -22.779 7.108 26.401 1.00 88.94 95 ALA A O 1
ATOM 787 N N . GLN A 1 96 ? -21.158 5.653 25.836 1.00 88.62 96 GLN A N 1
ATOM 788 C CA . GLN A 1 96 ? -20.934 5.109 27.178 1.00 88.62 96 GLN A CA 1
ATOM 789 C C . GLN A 1 96 ? -19.748 5.799 27.852 1.00 88.62 96 GLN A C 1
ATOM 791 O O . GLN A 1 96 ? -19.908 6.469 28.868 1.00 88.62 96 GLN A O 1
ATOM 796 N N . ASP A 1 97 ? -18.559 5.640 27.268 1.00 92.38 97 ASP A N 1
ATOM 797 C CA . ASP A 1 97 ? -17.315 6.207 27.770 1.00 92.38 97 ASP A CA 1
ATOM 798 C C . ASP A 1 97 ? -16.305 6.348 26.624 1.00 92.38 97 ASP A C 1
ATOM 800 O O . ASP A 1 97 ? -15.861 5.381 25.992 1.00 92.38 97 ASP A O 1
ATOM 804 N N . ARG A 1 98 ? -15.892 7.592 26.384 1.00 92.88 98 ARG A N 1
ATOM 805 C CA . ARG A 1 98 ? -14.918 7.930 25.352 1.00 92.88 98 ARG A CA 1
ATOM 806 C C . ARG A 1 98 ? -13.546 7.294 25.603 1.00 92.88 98 ARG A C 1
ATOM 808 O O . ARG A 1 98 ? -12.852 6.991 24.634 1.00 92.88 98 ARG A O 1
ATOM 815 N N . LEU A 1 99 ? -13.134 7.092 26.856 1.00 95.31 99 LEU A N 1
ATOM 816 C CA . LEU A 1 99 ? -11.866 6.430 27.178 1.00 95.31 99 LEU A CA 1
ATOM 817 C C . LEU A 1 99 ? -11.901 4.950 26.797 1.00 95.31 99 LEU A C 1
ATOM 819 O O . LEU A 1 99 ? -10.937 4.463 26.205 1.00 95.31 99 LEU A O 1
ATOM 823 N N . ILE A 1 100 ? -13.017 4.262 27.055 1.00 94.94 100 ILE A N 1
ATOM 824 C CA . ILE A 1 100 ? -13.210 2.864 26.642 1.00 94.94 100 ILE A CA 1
ATOM 825 C C . ILE A 1 100 ? -13.136 2.758 25.117 1.00 94.94 100 ILE A C 1
ATOM 827 O O . ILE A 1 100 ? -12.401 1.922 24.597 1.00 94.94 100 ILE A O 1
ATOM 831 N N . TYR A 1 101 ? -13.816 3.654 24.399 1.00 96.06 101 TYR A N 1
ATOM 832 C CA . TYR A 1 101 ? -13.734 3.725 22.941 1.00 96.06 101 TYR A CA 1
ATOM 833 C C . TYR A 1 101 ? -12.291 3.905 22.435 1.00 96.06 101 TYR A C 1
ATOM 835 O O . TYR A 1 101 ? -11.854 3.169 21.554 1.00 96.06 101 TYR A O 1
ATOM 843 N N . ILE A 1 102 ? -11.535 4.860 22.994 1.00 95.69 102 ILE A N 1
ATOM 844 C CA . ILE A 1 102 ? -10.152 5.133 22.564 1.00 95.69 102 ILE A CA 1
ATOM 845 C C . ILE A 1 102 ? -9.251 3.923 22.821 1.00 95.69 102 ILE A C 1
ATOM 847 O O . ILE A 1 102 ? -8.437 3.579 21.964 1.00 95.69 102 ILE A O 1
ATOM 851 N N . ASN A 1 103 ? -9.372 3.292 23.990 1.00 96.44 103 ASN A N 1
ATOM 852 C CA . ASN A 1 103 ? -8.568 2.121 24.325 1.00 96.44 103 ASN A CA 1
ATOM 853 C C . ASN A 1 103 ? -8.895 0.956 23.394 1.00 96.44 103 ASN A C 1
ATOM 855 O O . ASN A 1 103 ? -7.978 0.358 22.835 1.00 96.44 103 ASN A O 1
ATOM 859 N N . ARG A 1 104 ? -10.184 0.712 23.130 1.00 96.75 104 ARG A N 1
ATOM 860 C CA . ARG A 1 104 ? -10.590 -0.363 22.229 1.00 96.75 104 ARG A CA 1
ATOM 861 C C . ARG A 1 104 ? -10.144 -0.118 20.793 1.00 96.75 104 ARG A C 1
ATOM 863 O O . ARG A 1 104 ? -9.628 -1.025 20.156 1.00 96.75 104 ARG A O 1
ATOM 870 N N . LEU A 1 105 ? -10.257 1.118 20.307 1.00 96.44 105 LEU A N 1
ATOM 871 C CA . LEU A 1 105 ? -9.774 1.500 18.981 1.00 96.44 105 LEU A CA 1
ATOM 872 C C . LEU A 1 105 ? -8.277 1.200 18.822 1.00 96.44 105 LEU A C 1
ATOM 874 O O . LEU A 1 105 ? -7.865 0.678 17.791 1.00 96.44 105 LEU A O 1
ATOM 878 N N . LYS A 1 106 ? -7.462 1.496 19.843 1.00 96.25 106 LYS A N 1
ATOM 879 C CA . LYS A 1 106 ? -6.025 1.179 19.830 1.00 96.25 106 LYS A CA 1
ATOM 880 C C . LYS A 1 106 ? -5.767 -0.324 19.788 1.00 96.25 106 LYS A C 1
ATOM 882 O O . LYS A 1 106 ? -4.904 -0.750 19.029 1.00 96.25 106 LYS A O 1
ATOM 887 N N . GLU A 1 107 ? -6.485 -1.106 20.591 1.00 97.31 107 GLU A N 1
ATOM 888 C CA . GLU A 1 107 ? -6.357 -2.569 20.611 1.00 97.31 107 GLU A CA 1
ATOM 889 C C . GLU A 1 107 ? -6.673 -3.184 19.243 1.00 97.31 107 GLU A C 1
ATOM 891 O O . GLU A 1 107 ? -5.876 -3.971 18.736 1.00 97.31 107 GLU A O 1
ATOM 896 N N . GLU A 1 108 ? -7.786 -2.779 18.620 1.00 97.00 108 GLU A N 1
ATOM 897 C CA . GLU A 1 108 ? -8.184 -3.258 17.289 1.00 97.00 108 GLU A CA 1
ATOM 898 C C . GLU A 1 108 ? -7.138 -2.884 16.228 1.00 97.00 108 GLU A C 1
ATOM 900 O O . GLU A 1 108 ? -6.733 -3.731 15.434 1.00 97.00 108 GLU A O 1
ATOM 905 N N . TRP A 1 109 ? -6.613 -1.652 16.258 1.00 95.56 109 TRP A N 1
ATOM 906 C CA . TRP A 1 109 ? -5.538 -1.242 15.348 1.00 95.56 109 TRP A CA 1
ATOM 907 C C . TRP A 1 109 ? -4.256 -2.055 15.543 1.00 95.56 109 TRP A C 1
ATOM 909 O O . TRP A 1 109 ? -3.651 -2.473 14.562 1.00 95.56 109 TRP A O 1
ATOM 919 N N . VAL A 1 110 ? -3.836 -2.317 16.784 1.00 95.62 110 VAL A N 1
ATOM 920 C CA . VAL A 1 110 ? -2.655 -3.158 17.054 1.00 95.62 110 VAL A CA 1
ATOM 921 C C . VAL A 1 110 ? -2.865 -4.578 16.523 1.00 95.62 110 VAL A C 1
ATOM 923 O O . VAL A 1 110 ? -1.957 -5.136 15.906 1.00 95.62 110 VAL A O 1
ATOM 926 N N . GLY A 1 111 ? -4.060 -5.142 16.719 1.00 96.56 111 GLY A N 1
ATOM 927 C CA . GLY A 1 111 ? -4.434 -6.448 16.179 1.00 96.56 111 GLY A CA 1
ATOM 928 C C . GLY A 1 111 ? -4.401 -6.480 14.651 1.00 96.56 111 GLY A C 1
ATOM 929 O O . GLY A 1 111 ? -3.797 -7.381 14.070 1.00 96.56 111 GLY A O 1
ATOM 930 N N . TYR A 1 112 ? -4.964 -5.461 14.001 1.00 96.31 112 TYR A N 1
ATOM 931 C CA . TYR A 1 112 ? -4.938 -5.316 12.547 1.00 96.31 112 TYR A CA 1
ATOM 932 C C . TYR A 1 112 ? -3.504 -5.271 12.004 1.00 96.31 112 TYR A C 1
ATOM 934 O O . TYR A 1 112 ? -3.152 -6.061 11.132 1.00 96.31 112 TYR A O 1
ATOM 942 N N . VAL A 1 113 ? -2.631 -4.431 12.570 1.00 95.44 113 VAL A N 1
ATOM 943 C CA . VAL A 1 113 ? -1.222 -4.343 12.141 1.00 95.44 113 VAL A CA 1
ATOM 944 C C . VAL A 1 113 ? -0.489 -5.672 12.335 1.00 95.44 113 VAL A C 1
ATOM 946 O O . VAL A 1 113 ? 0.295 -6.076 11.476 1.00 95.44 113 VAL A O 1
ATOM 949 N N . ALA A 1 114 ? -0.744 -6.378 13.440 1.00 97.00 114 ALA A N 1
ATOM 950 C CA . ALA A 1 114 ? -0.171 -7.701 13.669 1.00 97.00 114 ALA A CA 1
ATOM 951 C C . ALA A 1 114 ? -0.622 -8.715 12.604 1.00 97.00 114 ALA A C 1
ATOM 953 O O . ALA A 1 114 ? 0.206 -9.485 12.114 1.00 97.00 114 ALA A O 1
ATOM 954 N N . GLN A 1 115 ? -1.895 -8.676 12.198 1.00 96.88 115 GLN A N 1
ATOM 955 C CA . GLN A 1 115 ? -2.403 -9.508 11.109 1.00 96.88 115 GLN A CA 1
ATOM 956 C C . GLN A 1 115 ? -1.738 -9.153 9.775 1.00 96.88 115 GLN A C 1
ATOM 958 O O . GLN A 1 115 ? -1.261 -10.045 9.081 1.00 96.88 115 GLN A O 1
ATOM 963 N N . LEU A 1 116 ? -1.604 -7.864 9.448 1.00 96.94 116 LEU A N 1
ATOM 964 C CA . LEU A 1 116 ? -0.925 -7.434 8.222 1.00 96.94 116 LEU A CA 1
ATOM 965 C C . LEU A 1 116 ? 0.531 -7.910 8.159 1.00 96.94 116 LEU A C 1
ATOM 967 O O . LEU A 1 116 ? 1.015 -8.314 7.098 1.00 96.94 116 LEU A O 1
ATOM 971 N N . LYS A 1 117 ? 1.227 -7.886 9.302 1.00 96.31 117 LYS A N 1
ATOM 972 C CA . LYS A 1 117 ? 2.580 -8.435 9.418 1.00 96.31 117 LYS A CA 1
ATOM 973 C C . LYS A 1 117 ? 2.598 -9.935 9.151 1.00 96.31 117 LYS A C 1
ATOM 975 O O . LYS A 1 117 ? 3.422 -10.386 8.359 1.00 96.31 117 LYS A O 1
ATOM 980 N N . ALA A 1 118 ? 1.691 -10.686 9.775 1.00 96.94 118 ALA A N 1
ATOM 981 C CA . ALA A 1 118 ? 1.567 -12.127 9.569 1.00 96.94 118 ALA A CA 1
ATOM 982 C C . ALA A 1 118 ? 1.229 -12.479 8.110 1.00 96.94 118 ALA A C 1
ATOM 984 O O . ALA A 1 118 ? 1.756 -13.449 7.569 1.00 96.94 118 ALA A O 1
ATOM 985 N N . ASP A 1 119 ? 0.417 -11.650 7.455 1.00 95.31 119 ASP A N 1
ATOM 986 C CA . ASP A 1 119 ? 0.042 -11.814 6.053 1.00 95.31 119 ASP A CA 1
ATOM 987 C C . ASP A 1 119 ? 1.174 -11.451 5.083 1.00 95.31 119 ASP A C 1
ATOM 989 O O . ASP A 1 119 ? 1.087 -11.787 3.900 1.00 95.31 119 ASP A O 1
ATOM 993 N N . GLY A 1 120 ? 2.238 -10.797 5.554 1.00 95.69 120 GLY A N 1
ATOM 994 C CA . GLY A 1 120 ? 3.411 -10.471 4.748 1.00 95.69 120 GLY A CA 1
ATOM 995 C C . GLY A 1 120 ? 3.294 -9.176 3.945 1.00 95.69 120 GLY A C 1
ATOM 996 O O . GLY A 1 120 ? 4.017 -9.022 2.966 1.00 95.69 120 GLY A O 1
ATOM 997 N N . TRP A 1 121 ? 2.420 -8.241 4.333 1.00 96.25 121 TRP A N 1
ATOM 998 C CA . TRP A 1 121 ? 2.364 -6.916 3.701 1.00 96.25 121 TRP A CA 1
ATOM 999 C C . TRP A 1 121 ? 3.694 -6.184 3.873 1.00 96.25 121 TRP A C 1
ATOM 1001 O O . TRP A 1 121 ? 4.145 -5.992 5.008 1.00 96.25 121 TRP A O 1
ATOM 1011 N N . ARG A 1 122 ? 4.304 -5.743 2.766 1.00 94.88 122 ARG A N 1
ATOM 1012 C CA . ARG A 1 122 ? 5.660 -5.163 2.749 1.00 94.88 122 ARG A CA 1
ATOM 1013 C C . ARG A 1 122 ? 5.810 -3.989 3.717 1.00 94.88 122 ARG A C 1
ATOM 1015 O O . ARG A 1 122 ? 6.707 -3.984 4.557 1.00 94.88 122 ARG A O 1
ATOM 1022 N N . LYS A 1 123 ? 4.882 -3.025 3.676 1.00 93.06 123 LYS A N 1
ATOM 1023 C CA . LYS A 1 123 ? 4.936 -1.827 4.536 1.00 93.06 123 LYS A CA 1
ATOM 1024 C C . LYS A 1 123 ? 4.697 -2.122 6.015 1.00 93.06 123 LYS A C 1
ATOM 1026 O O . LYS A 1 123 ? 5.234 -1.412 6.861 1.00 93.06 123 LYS A O 1
ATOM 1031 N N . ALA A 1 124 ? 3.917 -3.157 6.334 1.00 93.69 124 ALA A N 1
ATOM 1032 C CA . ALA A 1 124 ? 3.654 -3.539 7.718 1.00 93.69 124 ALA A CA 1
ATOM 1033 C C . ALA A 1 124 ? 4.907 -4.114 8.401 1.00 93.69 124 ALA A C 1
ATOM 1035 O O . ALA A 1 124 ? 5.076 -3.944 9.607 1.00 93.69 124 ALA A O 1
ATOM 1036 N N . GLN A 1 125 ? 5.823 -4.734 7.645 1.00 91.69 125 GLN A N 1
ATOM 1037 C CA . GLN A 1 125 ? 7.062 -5.300 8.200 1.00 91.69 125 GLN A CA 1
ATOM 1038 C C . GLN A 1 125 ? 7.990 -4.242 8.816 1.00 91.69 125 GLN A C 1
ATOM 1040 O O . GLN A 1 125 ? 8.751 -4.554 9.727 1.00 91.69 125 GLN A O 1
ATOM 1045 N N . ASN A 1 126 ? 7.903 -2.994 8.348 1.00 81.50 126 ASN A N 1
ATOM 1046 C CA . ASN A 1 126 ? 8.794 -1.898 8.741 1.00 81.50 126 ASN A CA 1
ATOM 1047 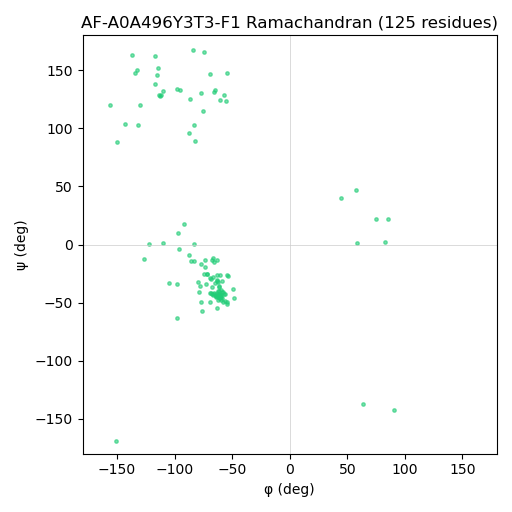C C . ASN A 1 126 ? 8.218 -0.998 9.854 1.00 81.50 126 ASN A C 1
ATOM 1049 O O . ASN A 1 126 ? 8.774 0.067 10.128 1.00 81.50 126 ASN A O 1
ATOM 1053 N N . THR A 1 127 ? 7.102 -1.401 10.470 1.00 72.56 127 THR A N 1
ATOM 1054 C CA . THR A 1 127 ? 6.465 -0.710 11.613 1.00 72.56 127 THR A CA 1
ATOM 1055 C C . THR A 1 127 ? 6.664 -1.467 12.907 1.00 72.56 127 THR A C 1
ATOM 1057 O O . THR A 1 127 ? 6.732 -0.831 13.976 1.00 72.56 127 THR A O 1
#

Solvent-accessible surface area (backbone atoms only — not comparable to full-atom values): 7386 Å² total; per-residue (Å²): 118,49,47,91,68,69,60,64,75,75,38,55,68,46,79,27,48,69,88,50,37,86,75,58,82,87,44,80,83,34,31,43,77,58,95,54,28,38,44,30,43,42,47,69,64,49,40,62,69,37,35,90,80,62,52,88,64,86,64,45,41,63,57,33,36,78,70,31,39,60,57,56,64,76,58,40,88,55,47,67,62,51,50,54,49,54,52,60,73,44,49,72,33,58,81,76,39,56,66,60,32,54,54,49,53,51,52,53,50,53,51,50,50,52,48,38,36,76,73,60,37,68,57,38,68,79,110

Nearest PDB structures (foldseek):
  5y8t-assembly2_B  TM=2.442E-01  e=3.402E+00  Bacillus spizizenii str. W23

Mean predicted aligned error: 4.14 Å

Secondary structure (DSSP, 8-state):
--GGG-S-GGGEEEEE-TTTGGG----TTTEEEETTEEEEE-HHHHHHHHHHHHTTPPP-HHHHHHTTSSS-SSSSTTHHHHHHHHHHHHHHHHTT-HHHHHHHHHHHHHHHHHHHHHHT-TGGGG-

Sequence (127 aa):
MNRDNILPAEILVNLYCPQCQHLAVWNPATMIEDKGWILEYDLEAAQFFFWKRRGQQPITPEFLFDEGYCSWHGMTPLDLEESARIHRELAPLLAQDRLIYINRLKEEWVGYVAQLKADGWRKAQNT

Foldseek 3Di:
DFPPQLDDQVQFPDKDALVRLVVDPDDQQAWDDFPSIITGGPQVVVCVSCCVPPNPDGDGPCNCDLNRRHHDDPQDVCVVVVLVVLCVVLVVVVVPDPVVSVVVSVVVVVVVLVVCV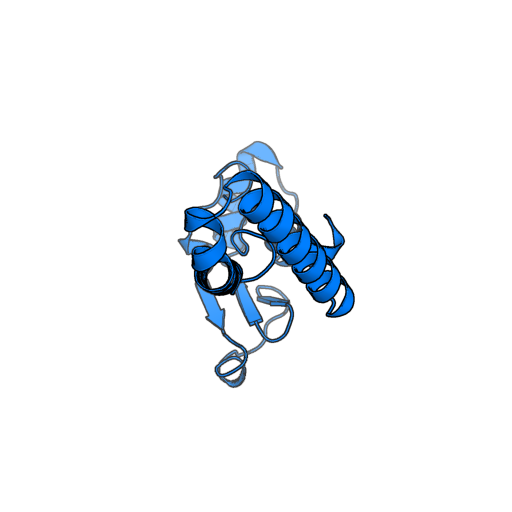VVPRSNSVVD

pLDDT: mean 92.81, std 6.63, range [60.47, 98.31]

Radius of gyration: 17.77 Å; Cα contacts (8 Å, |Δi|>4): 134; chains: 1; bounding box: 45×29×46 Å